Protein AF-A0A7C7A7B7-F1 (afdb_monomer_lite)

Foldseek 3Di:
DDDDPVVVVCVVCPPPPPDDDDDDDPVNDDDDPVVVVVVVVVVVVCVVVVVDDDDDD

Structure (mmCIF, N/CA/C/O backbone):
data_AF-A0A7C7A7B7-F1
#
_entry.id   AF-A0A7C7A7B7-F1
#
loop_
_atom_site.group_PDB
_atom_site.id
_atom_site.type_symbol
_atom_site.label_atom_id
_atom_site.label_alt_id
_atom_site.label_comp_id
_atom_site.label_asym_id
_atom_site.label_entity_id
_atom_site.label_seq_id
_atom_site.pdbx_PDB_ins_code
_atom_site.Cartn_x
_atom_site.Cartn_y
_atom_site.Cartn_z
_atom_site.occupancy
_atom_site.B_iso_or_equiv
_atom_site.auth_seq_id
_atom_site.auth_comp_id
_atom_site.auth_asym_id
_atom_site.auth_atom_id
_atom_site.pdbx_PDB_model_num
ATOM 1 N N . GLY A 1 1 ? 14.394 9.483 11.759 1.00 62.84 1 GLY A N 1
ATOM 2 C CA . GLY A 1 1 ? 13.392 8.925 10.837 1.00 62.84 1 GLY A CA 1
ATOM 3 C C . GLY A 1 1 ? 12.073 9.616 11.081 1.00 62.84 1 GLY A C 1
ATOM 4 O O . GLY A 1 1 ? 11.708 9.791 12.239 1.00 62.84 1 GLY A O 1
ATOM 5 N N . LYS A 1 2 ? 11.408 10.070 10.020 1.00 76.06 2 LYS A N 1
ATOM 6 C CA . LYS A 1 2 ? 10.074 10.669 10.098 1.00 76.06 2 LYS A CA 1
ATOM 7 C C . LYS A 1 2 ? 9.058 9.535 10.244 1.00 76.06 2 LYS A C 1
ATOM 9 O O . LYS A 1 2 ? 9.091 8.573 9.486 1.00 76.06 2 LYS A O 1
ATOM 14 N N . PHE A 1 3 ? 8.193 9.605 11.249 1.00 75.00 3 PHE A N 1
ATOM 15 C CA . PHE A 1 3 ? 7.145 8.600 11.419 1.00 75.00 3 PHE A CA 1
ATOM 16 C C . PHE A 1 3 ? 6.080 8.766 10.325 1.00 75.00 3 PHE A C 1
ATOM 18 O O . PHE A 1 3 ? 5.652 9.884 10.033 1.00 75.00 3 PHE A O 1
ATOM 25 N N . SER A 1 4 ? 5.649 7.656 9.718 1.00 89.12 4 SER A N 1
ATOM 26 C CA . SER A 1 4 ? 4.542 7.662 8.756 1.00 89.12 4 SER A CA 1
ATOM 27 C C . SER A 1 4 ? 3.221 7.872 9.493 1.00 89.12 4 SER A C 1
ATOM 29 O O . SER A 1 4 ? 2.794 7.018 10.271 1.00 89.12 4 SER A O 1
ATOM 31 N N . GLY A 1 5 ? 2.558 9.000 9.227 1.00 92.19 5 GLY A N 1
ATOM 32 C CA . GLY A 1 5 ? 1.263 9.314 9.834 1.00 92.19 5 GLY A CA 1
ATOM 33 C C . GLY A 1 5 ? 0.171 8.305 9.469 1.00 92.19 5 GLY A C 1
ATOM 34 O O . GLY A 1 5 ? -0.665 7.992 10.308 1.00 92.19 5 GLY A O 1
ATOM 35 N N . LEU A 1 6 ? 0.211 7.736 8.257 1.00 92.19 6 LEU A N 1
ATOM 36 C CA . LEU A 1 6 ? -0.769 6.732 7.829 1.00 92.19 6 LEU A CA 1
ATOM 37 C C . LEU A 1 6 ? -0.644 5.439 8.644 1.00 92.19 6 LEU A C 1
ATOM 39 O O . LEU A 1 6 ? -1.645 4.961 9.166 1.00 92.19 6 LEU A O 1
ATOM 43 N N . LYS A 1 7 ? 0.586 4.939 8.837 1.00 90.12 7 LYS A N 1
ATOM 44 C CA . LYS A 1 7 ? 0.842 3.771 9.699 1.00 90.12 7 LYS A CA 1
ATOM 45 C C . LYS A 1 7 ? 0.398 4.019 11.140 1.00 90.12 7 LYS A C 1
ATOM 47 O O . LYS A 1 7 ? -0.142 3.135 11.790 1.00 90.12 7 LYS A O 1
ATOM 52 N N . GLN A 1 8 ? 0.611 5.234 11.644 1.00 92.56 8 GLN A N 1
ATOM 53 C CA . GLN A 1 8 ? 0.187 5.597 12.992 1.00 92.56 8 GLN A CA 1
ATOM 54 C C . GLN A 1 8 ? -1.344 5.606 13.134 1.00 92.56 8 GLN A C 1
ATOM 56 O O . GLN A 1 8 ? -1.867 5.108 14.127 1.00 92.56 8 GLN A O 1
ATOM 61 N N . VAL A 1 9 ? -2.065 6.161 12.158 1.00 94.75 9 VAL A N 1
ATOM 62 C CA . VAL A 1 9 ? -3.536 6.195 12.161 1.00 94.75 9 VAL A CA 1
ATOM 63 C C . VAL A 1 9 ? -4.132 4.791 12.055 1.00 94.75 9 VAL A C 1
ATOM 65 O O . VAL A 1 9 ? -5.115 4.508 12.735 1.00 94.75 9 VAL A O 1
ATOM 68 N N . GLU A 1 10 ? -3.529 3.911 11.256 1.00 94.69 10 GLU A N 1
ATOM 69 C CA . GLU A 1 10 ? -3.946 2.512 11.141 1.00 94.69 10 GLU A CA 1
ATOM 70 C C . GLU A 1 10 ? -3.919 1.785 12.492 1.00 94.69 10 GLU A C 1
ATOM 72 O O . GLU A 1 10 ? -4.912 1.174 12.886 1.00 94.69 10 GLU A O 1
ATOM 77 N N . GLU A 1 11 ? -2.836 1.936 13.259 1.00 92.81 11 GLU A N 1
ATOM 78 C CA . GLU A 1 11 ? -2.740 1.359 14.604 1.00 92.81 11 GLU A CA 1
ATOM 79 C C . GLU A 1 11 ? -3.727 1.997 15.597 1.00 92.81 11 GLU A C 1
ATOM 81 O O . GLU A 1 11 ? -4.329 1.291 16.404 1.00 92.81 11 GLU A O 1
ATOM 86 N N . ILE A 1 12 ? -3.938 3.318 15.534 1.00 94.50 12 ILE A N 1
ATOM 87 C CA . ILE A 1 12 ? -4.861 4.034 16.436 1.00 94.50 12 ILE A CA 1
ATOM 88 C C . ILE A 1 12 ? -6.318 3.606 16.219 1.00 94.50 12 ILE A C 1
ATOM 90 O O . ILE A 1 12 ? -7.078 3.497 17.180 1.00 94.50 12 ILE A O 1
ATOM 94 N N . LEU A 1 13 ? -6.729 3.402 14.966 1.00 95.81 13 LEU A N 1
ATOM 95 C CA . LEU A 1 13 ? -8.120 3.103 14.614 1.00 95.81 13 LEU A CA 1
ATOM 96 C C . LEU A 1 13 ? -8.421 1.596 14.567 1.00 95.81 13 LEU A C 1
ATOM 98 O O . LEU A 1 13 ? -9.556 1.196 14.291 1.00 95.81 13 LEU A O 1
ATOM 102 N N . LYS A 1 14 ? -7.429 0.753 14.869 1.00 94.00 14 LYS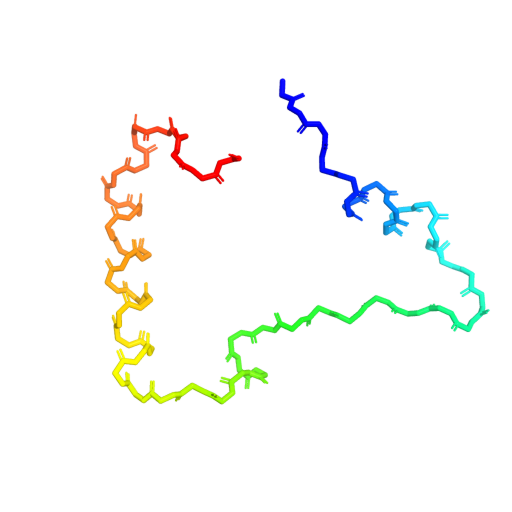 A N 1
ATOM 103 C CA . LYS A 1 14 ? -7.554 -0.703 14.885 1.00 94.00 14 LYS A CA 1
ATOM 104 C C . LYS A 1 14 ? -8.641 -1.159 15.862 1.00 94.00 14 LYS A C 1
ATOM 106 O O . LYS A 1 14 ? -8.587 -0.889 17.058 1.00 94.00 14 LYS A O 1
ATOM 111 N N . GLY A 1 15 ? -9.627 -1.894 15.349 1.00 91.75 15 GLY A N 1
ATOM 112 C CA . GLY A 1 15 ? -10.719 -2.462 16.148 1.00 91.75 15 GLY A CA 1
ATOM 113 C C . GLY A 1 15 ? -11.927 -1.541 16.364 1.00 91.75 15 GLY A C 1
ATOM 114 O O . GLY A 1 15 ? -12.881 -1.952 17.028 1.00 91.75 15 GLY A O 1
ATOM 115 N N . ILE A 1 16 ? -11.945 -0.329 15.793 1.00 96.81 16 ILE A N 1
ATOM 116 C CA . ILE A 1 16 ? -13.145 0.518 15.795 1.00 96.81 16 ILE A CA 1
ATOM 117 C C . ILE A 1 16 ? -14.194 -0.092 14.862 1.00 96.81 16 ILE A C 1
ATOM 119 O O . ILE A 1 16 ? -14.002 -0.206 13.653 1.00 96.81 16 ILE A O 1
ATOM 123 N N . LYS A 1 17 ? -15.349 -0.458 15.425 1.00 95.75 17 LYS A N 1
ATOM 124 C CA . LYS A 1 17 ? -16.462 -1.022 14.657 1.00 95.75 17 LYS A CA 1
ATOM 125 C C . LYS A 1 17 ? -16.921 -0.036 13.575 1.00 95.75 17 LYS A C 1
ATOM 127 O O . LYS A 1 17 ? -17.331 1.076 13.889 1.00 95.75 17 LYS A O 1
ATOM 132 N N . GLY A 1 18 ? -16.919 -0.486 12.320 1.00 95.50 18 GLY A N 1
ATOM 133 C CA . GLY A 1 18 ? -17.321 0.319 11.160 1.00 95.50 18 GLY A CA 1
ATOM 134 C C . GLY A 1 18 ? -16.162 0.975 10.403 1.00 95.50 18 GLY A C 1
ATOM 135 O O . GLY A 1 18 ? -16.419 1.651 9.413 1.00 95.50 18 GLY A O 1
ATOM 136 N N . ILE A 1 19 ? -14.915 0.760 10.833 1.00 95.25 19 ILE A N 1
ATOM 137 C CA . ILE A 1 19 ? -13.701 1.165 10.116 1.00 95.25 19 ILE A CA 1
ATOM 138 C C . ILE A 1 19 ? -12.908 -0.098 9.765 1.00 95.25 19 ILE A C 1
ATOM 140 O O . ILE A 1 19 ? -12.711 -0.957 10.620 1.00 95.25 19 ILE A O 1
ATOM 144 N N . GLU A 1 20 ? -12.459 -0.202 8.515 1.00 94.50 20 GLU A N 1
ATOM 145 C CA . GLU A 1 20 ? -11.647 -1.313 8.009 1.00 94.50 20 GLU A CA 1
ATOM 146 C C . GLU A 1 20 ? -10.505 -0.754 7.155 1.00 94.50 20 GLU A C 1
ATOM 148 O O . GLU A 1 20 ? -10.709 0.194 6.390 1.00 94.50 20 GLU A O 1
ATOM 153 N N . PHE A 1 21 ? -9.317 -1.346 7.268 1.00 94.12 21 PHE A N 1
ATOM 154 C CA . PHE A 1 21 ? -8.151 -0.967 6.470 1.00 94.12 21 PHE A CA 1
ATOM 155 C C . PHE A 1 21 ? -7.908 -2.013 5.383 1.00 94.12 21 PHE A C 1
ATOM 157 O O . PHE A 1 21 ? -7.493 -3.139 5.652 1.00 94.12 21 PHE A O 1
ATOM 164 N N . VAL A 1 22 ? -8.160 -1.634 4.129 1.00 92.50 22 VAL A N 1
ATOM 165 C CA . VAL A 1 22 ? -7.995 -2.524 2.973 1.00 92.50 22 VAL A CA 1
ATOM 166 C C . VAL A 1 22 ? -6.631 -2.299 2.330 1.00 92.50 22 VAL A C 1
ATOM 168 O O . VAL A 1 22 ? -6.339 -1.214 1.829 1.00 92.50 22 VAL A O 1
ATOM 171 N N . HIS A 1 23 ? -5.819 -3.351 2.305 1.00 91.56 23 HIS A N 1
ATOM 172 C CA . HIS A 1 23 ? -4.504 -3.353 1.675 1.00 91.56 23 HIS A CA 1
ATOM 173 C C . HIS A 1 23 ? -4.612 -3.929 0.269 1.00 91.56 23 HIS A C 1
ATOM 175 O O . HIS A 1 23 ? -4.895 -5.113 0.101 1.00 91.56 23 HIS A O 1
ATOM 181 N N . LEU A 1 24 ? -4.397 -3.083 -0.735 1.00 89.50 24 LEU A N 1
ATOM 182 C CA . LEU A 1 24 ? -4.420 -3.491 -2.136 1.00 89.50 24 LEU A CA 1
ATOM 183 C C . LEU A 1 24 ? -3.035 -3.981 -2.555 1.00 89.50 24 LEU A C 1
ATOM 185 O O . LEU A 1 24 ? -2.032 -3.306 -2.322 1.00 89.50 24 LEU A O 1
ATOM 189 N N . GLY A 1 25 ? -2.987 -5.144 -3.192 1.00 84.62 25 GLY A N 1
ATOM 190 C CA . GLY A 1 25 ? -1.791 -5.685 -3.818 1.00 84.62 25 GLY A CA 1
ATOM 191 C C . GLY A 1 25 ? -1.738 -5.394 -5.316 1.00 84.62 25 GLY A C 1
ATOM 192 O O . GLY A 1 25 ? -2.647 -4.818 -5.914 1.00 84.62 25 GLY A O 1
ATOM 193 N N . GLU A 1 26 ? -0.674 -5.860 -5.968 1.00 80.81 26 GLU A N 1
ATOM 194 C CA . GLU A 1 26 ? -0.499 -5.717 -7.421 1.00 80.81 26 GLU A CA 1
ATOM 195 C C . GLU A 1 26 ? -1.670 -6.279 -8.235 1.00 80.81 26 GLU A C 1
ATOM 197 O O . GLU A 1 26 ? -2.026 -5.732 -9.279 1.00 80.81 26 GLU A O 1
ATOM 202 N N . LYS A 1 27 ? -2.271 -7.375 -7.757 1.00 82.31 27 LYS A N 1
ATOM 203 C CA . LYS A 1 27 ? -3.375 -8.064 -8.436 1.00 82.31 27 LYS A CA 1
ATOM 204 C C . LYS A 1 27 ? -4.678 -7.266 -8.413 1.00 82.31 27 LYS A C 1
ATOM 206 O O . LYS A 1 27 ? -5.515 -7.479 -9.286 1.00 82.31 27 LYS A O 1
ATOM 211 N N . ASP A 1 28 ? -4.826 -6.345 -7.464 1.00 85.38 28 ASP A N 1
ATOM 212 C CA . ASP A 1 28 ? -6.035 -5.537 -7.292 1.00 85.38 28 ASP A CA 1
ATOM 213 C C . ASP A 1 28 ? -6.039 -4.296 -8.198 1.00 85.38 28 ASP A C 1
ATOM 215 O O . ASP A 1 28 ? -7.050 -3.602 -8.312 1.00 85.38 28 ASP A O 1
ATOM 219 N N . VAL A 1 29 ? -4.920 -4.014 -8.879 1.00 83.50 29 VAL A N 1
ATOM 220 C CA . VAL A 1 29 ? -4.768 -2.829 -9.727 1.00 83.50 29 VAL A CA 1
ATOM 221 C C . VAL A 1 29 ? -4.674 -3.218 -11.198 1.00 83.50 29 VAL A C 1
ATOM 223 O O . VAL A 1 29 ? -3.662 -3.732 -11.679 1.00 83.50 29 VAL A O 1
ATOM 226 N N . VAL A 1 30 ? -5.707 -2.869 -11.965 1.00 86.25 30 VAL A N 1
ATOM 227 C CA . VAL A 1 30 ? -5.663 -2.966 -13.427 1.00 86.25 30 VAL A CA 1
ATOM 228 C C . VAL A 1 30 ? -4.807 -1.826 -13.969 1.00 86.25 30 VAL A C 1
ATOM 230 O O . VAL A 1 30 ? -5.216 -0.667 -13.995 1.00 86.25 30 VAL A O 1
ATOM 233 N N . ARG A 1 31 ? -3.596 -2.159 -14.413 1.00 86.50 31 ARG A N 1
ATOM 234 C CA . ARG A 1 31 ? -2.677 -1.216 -15.056 1.00 86.50 31 ARG A CA 1
ATOM 235 C C . ARG A 1 31 ? -2.518 -1.564 -16.526 1.00 86.50 31 ARG A C 1
ATOM 237 O O . ARG A 1 31 ? -2.534 -2.728 -16.918 1.00 86.50 31 ARG A O 1
ATOM 244 N N . HIS A 1 32 ? -2.306 -0.541 -17.343 1.00 93.62 32 HIS A N 1
ATOM 245 C CA . HIS A 1 32 ? -1.886 -0.747 -18.722 1.00 93.62 32 HIS A CA 1
ATOM 246 C C . HIS A 1 32 ? -0.538 -1.493 -18.757 1.00 93.62 32 HIS A C 1
ATOM 248 O O . HIS A 1 32 ? 0.349 -1.192 -17.956 1.00 93.62 32 HIS A O 1
ATOM 254 N N . LYS A 1 33 ? -0.351 -2.425 -19.705 1.00 91.12 33 LYS A N 1
ATOM 255 C CA . LYS A 1 33 ? 0.847 -3.293 -19.785 1.00 91.12 33 LYS A CA 1
ATOM 256 C C . LYS A 1 33 ? 2.167 -2.512 -19.750 1.00 91.12 33 LYS A C 1
ATOM 258 O O . LYS A 1 33 ? 3.100 -2.904 -19.061 1.00 91.12 33 LYS A O 1
ATOM 263 N N . LEU A 1 34 ? 2.222 -1.370 -20.443 1.00 93.56 34 LEU A N 1
ATOM 264 C CA . LEU A 1 34 ? 3.408 -0.503 -20.452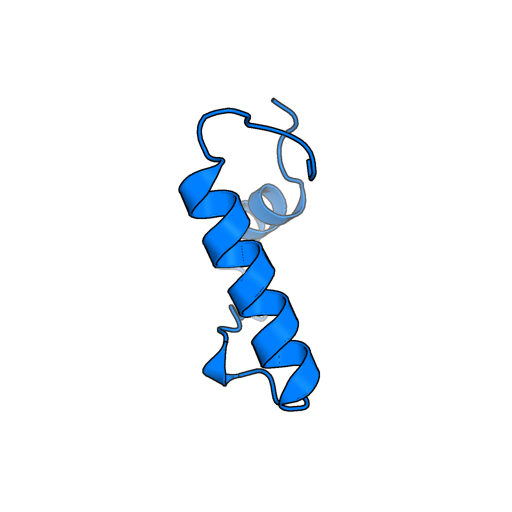 1.00 93.56 34 LEU A CA 1
ATOM 265 C C . LEU A 1 34 ? 3.753 0.029 -19.053 1.00 93.56 34 LEU A C 1
ATOM 267 O O . LEU A 1 34 ? 4.914 0.031 -18.667 1.00 93.56 34 LEU A O 1
ATOM 271 N N . VAL A 1 35 ? 2.744 0.434 -18.279 1.00 91.81 35 VAL A N 1
ATOM 272 C CA . VAL A 1 35 ? 2.942 0.957 -16.920 1.00 91.81 35 VAL A CA 1
ATOM 273 C C . VAL A 1 35 ? 3.452 -0.146 -15.993 1.00 91.81 35 VAL A C 1
ATOM 275 O O . VAL A 1 35 ? 4.345 0.103 -15.194 1.00 91.81 35 VAL A O 1
ATOM 278 N N . GLN A 1 36 ? 2.954 -1.379 -16.139 1.00 89.25 36 GLN A N 1
ATOM 279 C CA . GLN A 1 36 ? 3.472 -2.528 -15.383 1.00 89.25 36 GLN A CA 1
ATOM 280 C C . GLN A 1 36 ? 4.948 -2.801 -15.691 1.00 89.25 36 GLN A C 1
ATOM 282 O O . GLN A 1 36 ? 5.718 -3.081 -14.779 1.00 89.25 36 GLN A O 1
ATOM 287 N N . HIS A 1 37 ? 5.356 -2.708 -16.960 1.00 92.06 37 HIS A N 1
ATOM 288 C CA . HIS A 1 37 ? 6.759 -2.885 -17.342 1.00 92.06 37 HIS A CA 1
ATOM 289 C C . HIS A 1 37 ? 7.661 -1.785 -16.776 1.00 92.06 37 HIS A C 1
ATOM 291 O O . HIS A 1 37 ? 8.762 -2.091 -16.332 1.00 92.06 37 HIS A O 1
ATOM 297 N N . ILE A 1 38 ? 7.193 -0.532 -16.766 1.00 93.06 38 ILE A N 1
ATOM 298 C CA . ILE A 1 38 ? 7.937 0.585 -16.170 1.00 93.06 38 ILE A CA 1
ATOM 299 C C . ILE A 1 38 ? 8.155 0.330 -14.675 1.00 93.06 38 ILE A C 1
ATOM 301 O O . ILE A 1 38 ? 9.290 0.395 -14.224 1.00 93.06 38 ILE A O 1
ATOM 305 N N . ILE A 1 39 ? 7.103 -0.026 -13.929 1.00 88.75 39 ILE A N 1
ATOM 306 C CA . ILE A 1 39 ? 7.199 -0.297 -12.483 1.00 88.75 39 ILE A CA 1
ATOM 307 C C . ILE A 1 39 ? 8.230 -1.398 -12.197 1.00 88.75 39 ILE A C 1
ATOM 309 O O . ILE A 1 39 ? 9.159 -1.172 -11.431 1.00 88.75 39 ILE A O 1
ATOM 313 N N . LYS A 1 40 ? 8.150 -2.533 -12.903 1.00 88.94 40 LYS A N 1
ATOM 314 C CA . LYS A 1 40 ? 9.100 -3.648 -12.739 1.00 88.94 40 LYS A CA 1
ATOM 315 C C . LYS A 1 40 ? 10.550 -3.274 -13.045 1.00 88.94 40 LYS A C 1
ATOM 317 O O . LYS A 1 40 ? 11.470 -3.825 -12.449 1.00 88.94 40 LYS A O 1
ATOM 322 N N . ALA A 1 41 ? 10.76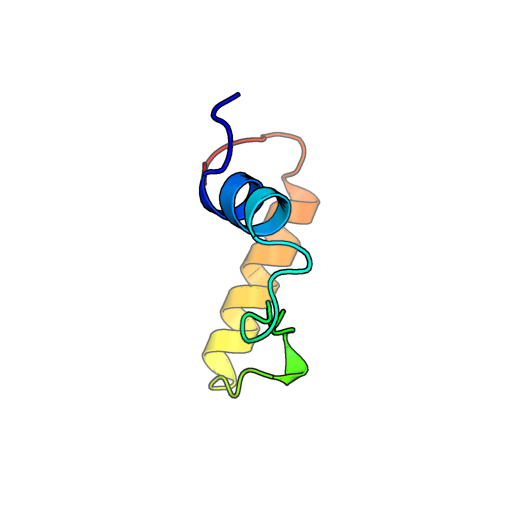9 -2.375 -14.005 1.00 92.62 41 ALA A N 1
ATOM 323 C CA . ALA A 1 41 ? 12.110 -1.901 -14.325 1.00 92.62 41 ALA A CA 1
ATOM 324 C C . ALA A 1 41 ? 12.701 -1.066 -13.177 1.00 92.62 41 ALA A C 1
ATOM 326 O O . ALA A 1 41 ? 13.886 -1.207 -12.886 1.00 92.62 41 ALA A O 1
ATOM 327 N N . TYR A 1 42 ? 11.878 -0.249 -12.513 1.00 90.31 42 TYR A N 1
ATOM 328 C CA . TYR A 1 42 ? 12.284 0.510 -11.329 1.00 90.31 42 TYR A CA 1
ATOM 329 C C . TYR A 1 42 ? 12.505 -0.387 -10.108 1.00 90.31 42 TYR A C 1
ATOM 331 O O . TYR A 1 42 ? 13.518 -0.223 -9.444 1.00 90.31 42 TYR A O 1
ATOM 339 N N . GLU A 1 43 ? 11.635 -1.367 -9.852 1.00 89.12 43 GLU A N 1
ATOM 340 C CA . GLU A 1 43 ? 11.817 -2.335 -8.754 1.00 89.12 43 GLU A CA 1
ATOM 341 C C . GLU A 1 43 ? 13.157 -3.070 -8.875 1.00 89.12 43 GLU A C 1
ATOM 343 O O . GLU A 1 43 ? 13.950 -3.087 -7.939 1.00 89.12 43 GLU A O 1
ATOM 348 N N . LYS A 1 44 ? 13.461 -3.594 -10.069 1.00 91.31 44 LYS A N 1
ATOM 349 C CA . LYS A 1 44 ? 14.743 -4.249 -10.345 1.00 91.31 44 LYS A CA 1
ATOM 350 C C . LYS A 1 44 ? 15.929 -3.299 -10.157 1.00 91.31 44 LYS A C 1
ATOM 352 O O . LYS A 1 44 ? 16.956 -3.694 -9.614 1.00 91.31 44 LYS A O 1
ATOM 357 N N . TYR A 1 45 ? 15.794 -2.057 -10.619 1.00 92.69 45 TYR A N 1
ATOM 358 C CA . TYR A 1 45 ? 16.819 -1.041 -10.412 1.00 92.69 45 TYR A CA 1
ATOM 359 C C . TYR A 1 45 ? 17.041 -0.789 -8.915 1.00 92.69 45 TYR A C 1
ATOM 361 O O . TYR A 1 45 ? 18.182 -0.770 -8.474 1.00 92.69 45 TYR A O 1
ATOM 369 N N . GLU A 1 46 ? 15.990 -0.644 -8.110 1.00 85.88 46 GLU A N 1
ATOM 370 C CA . GLU A 1 46 ? 16.124 -0.430 -6.666 1.00 85.88 46 GLU A CA 1
ATOM 371 C C . GLU A 1 46 ? 16.728 -1.636 -5.935 1.00 85.88 46 GLU A C 1
ATOM 373 O O . GLU A 1 46 ? 17.567 -1.441 -5.062 1.00 85.88 46 GLU A O 1
ATOM 378 N N . GLU A 1 47 ? 16.383 -2.871 -6.309 1.00 87.75 47 GLU A N 1
ATOM 379 C CA . GLU A 1 47 ? 17.002 -4.085 -5.753 1.00 87.75 47 GLU A CA 1
ATOM 380 C C . GLU A 1 47 ? 18.512 -4.142 -6.029 1.00 87.75 47 GLU A C 1
ATOM 382 O O . GLU A 1 47 ? 19.302 -4.481 -5.147 1.00 87.75 47 GLU A O 1
ATOM 387 N N . GLU A 1 48 ? 18.927 -3.771 -7.242 1.00 87.00 48 GLU A N 1
ATOM 388 C CA . GLU A 1 48 ? 20.338 -3.715 -7.635 1.00 87.00 48 GLU A CA 1
ATOM 389 C C . GLU A 1 48 ? 21.081 -2.540 -6.969 1.00 87.00 48 GLU A C 1
ATOM 391 O O . GLU A 1 48 ? 22.282 -2.638 -6.714 1.00 87.00 48 GLU A O 1
ATOM 396 N N . ASN A 1 49 ? 20.373 -1.452 -6.644 1.00 79.94 49 ASN A N 1
ATOM 397 C CA . ASN A 1 49 ? 20.926 -0.218 -6.074 1.00 79.94 49 ASN A CA 1
ATOM 398 C C . ASN A 1 49 ? 20.616 -0.029 -4.575 1.00 79.94 49 ASN A C 1
ATOM 400 O O . ASN A 1 49 ? 20.916 1.026 -4.019 1.00 79.94 49 ASN A O 1
ATOM 404 N N . MET A 1 50 ? 20.095 -1.045 -3.876 1.00 61.03 50 MET A N 1
ATOM 405 C CA . MET A 1 50 ? 19.732 -1.002 -2.445 1.00 61.03 50 MET A CA 1
ATOM 406 C C . MET A 1 50 ? 20.920 -0.749 -1.483 1.00 61.03 50 MET A C 1
ATOM 408 O O . MET A 1 50 ? 20.741 -0.730 -0.265 1.00 61.03 50 MET A O 1
ATOM 412 N N . GLY A 1 51 ? 22.129 -0.517 -2.011 1.00 55.72 51 GLY A N 1
ATOM 413 C CA . GLY A 1 51 ? 23.271 0.060 -1.295 1.00 55.72 51 GLY A CA 1
ATOM 414 C C . GLY A 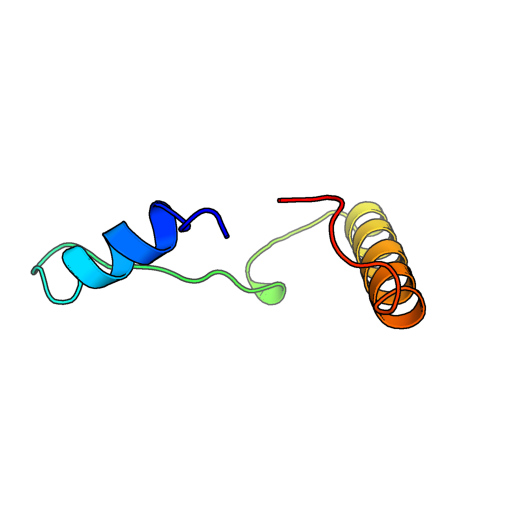1 51 ? 23.270 1.597 -1.187 1.00 55.72 51 GLY A C 1
ATOM 415 O O . GLY A 1 51 ? 24.026 2.132 -0.380 1.00 55.72 51 GLY A O 1
ATOM 416 N N . GLU A 1 52 ? 22.424 2.313 -1.933 1.00 57.09 52 GLU A N 1
ATOM 417 C CA . GLU A 1 52 ? 22.311 3.782 -1.932 1.00 57.09 52 GLU A CA 1
ATOM 418 C C . GLU A 1 52 ? 20.894 4.202 -1.515 1.00 57.09 52 GLU A C 1
ATOM 420 O O . GLU A 1 52 ? 20.077 4.676 -2.300 1.00 57.09 52 GLU A O 1
ATOM 425 N N . SER A 1 53 ? 20.554 3.947 -0.253 1.00 47.38 53 SER A N 1
ATOM 426 C CA . SER A 1 53 ? 19.219 4.212 0.275 1.00 47.38 53 SER A CA 1
ATOM 427 C C . SER A 1 53 ? 18.879 5.709 0.352 1.00 47.38 53 SER A C 1
ATOM 429 O O . SER A 1 53 ? 19.700 6.539 0.749 1.00 47.38 53 SER A O 1
ATOM 431 N N . ASN A 1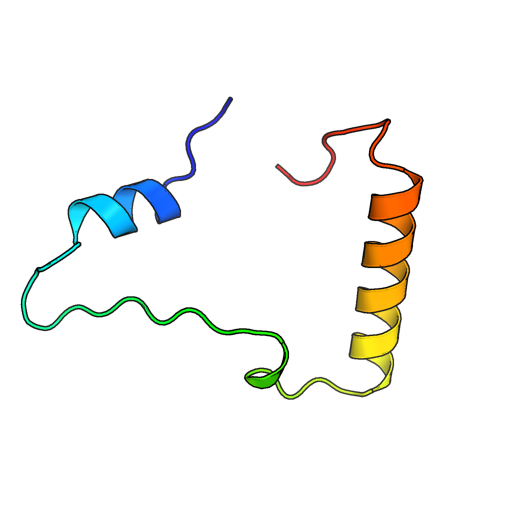 54 ? 17.591 5.986 0.100 1.00 48.50 54 ASN A N 1
ATOM 432 C CA . ASN A 1 54 ? 16.814 7.202 0.399 1.00 48.50 54 ASN A CA 1
ATOM 433 C C . ASN A 1 54 ? 16.678 8.225 -0.750 1.00 48.50 54 ASN A C 1
ATOM 435 O O . ASN A 1 54 ? 17.307 9.280 -0.714 1.00 48.50 54 ASN A O 1
ATOM 439 N N . PHE A 1 55 ? 15.785 7.983 -1.723 1.00 51.25 55 PHE A N 1
ATOM 440 C CA . PHE A 1 55 ? 15.312 9.063 -2.615 1.00 51.25 55 PHE A CA 1
ATOM 441 C C . PHE A 1 55 ? 13.788 9.253 -2.689 1.00 51.25 55 PHE A C 1
ATOM 443 O O . PHE A 1 55 ? 13.330 10.219 -3.293 1.00 51.25 55 PHE A O 1
ATOM 450 N N . PHE A 1 56 ? 12.996 8.413 -2.016 1.00 45.38 56 PHE A N 1
ATOM 451 C CA . PHE A 1 56 ? 11.545 8.600 -1.900 1.00 45.38 56 PHE A CA 1
ATOM 452 C C . PHE A 1 56 ? 11.075 8.341 -0.463 1.00 45.38 56 PHE A C 1
ATOM 454 O O . 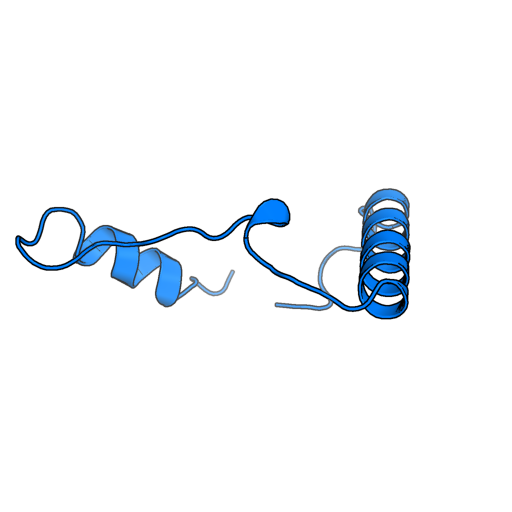PHE A 1 56 ? 10.351 7.387 -0.193 1.00 45.38 56 PHE A O 1
ATOM 461 N N . ASP A 1 57 ? 11.532 9.195 0.454 1.00 41.50 57 ASP A N 1
ATOM 462 C CA . ASP A 1 57 ? 10.897 9.439 1.759 1.00 41.50 57 ASP A CA 1
ATOM 463 C C . ASP A 1 57 ? 10.185 10.807 1.713 1.00 41.50 57 ASP A C 1
ATOM 465 O O . ASP A 1 57 ? 10.709 11.714 1.018 1.00 41.50 57 ASP A O 1
#

Sequence (57 aa):
GKFSGLKQVEEILKGIKGIEFVHLGEKDVVRHKLVQHIIKAYEKYEEENMGESNFFD

Secondary structure (DSSP, 8-state):
----HHHHHHHHHTT-TT-------GGG----HHHHHHHHHHHHHHHHHTTS--S--

pLDDT: mean 84.03, std 14.75, range [41.5, 96.81]

Radius of gyration: 16.15 Å; chains: 1; bounding box: 41×19×37 Å